Protein AF-A0A7C9DTS4-F1 (afdb_monomer)

Mean predicted aligned error: 14.78 Å

Radius of gyration: 33.2 Å; Cα contacts (8 Å, |Δi|>4): 40; chains: 1; bounding box: 73×35×97 Å

Nearest PDB structures (foldseek):
  6nr8-assembly1_6  TM=5.614E-01  e=6.380E+00  Homo sapiens

Secondary structure (DSSP, 8-state):
-HHHHHHHHHHHHHHHHHHHHHHHHHHHHHHHHHHHHHHTT----------------HHHHHHHHHHHHHHHHHHHHHHHHHHHHHHHHHHHHHHHHHHHHHHHHHHHHHHHHHHT--SS-HHHHHHHHHHHHSPP---S-----------------TTTT-----

Foldseek 3Di:
DVPVLVVLVVVLVVLVVVLVVLVVVLVVLVVVLVVVVVVVPDDDDDDDDDDDPPCPDPVVSVVSSVVSVVVSVVSVVVSVVSVVVSVVVVVVVVVVVVVVVVLVVVLVVQLVVLVVDDDDPVVVSVVSNVVSPDDDPPDVPPVPDPDPPPPPPPPPPPPPPDPDDD

InterPro domains:
  IPR038939 Plastid division protein PDV1/PDV2 [PTHR33600] (3-152)
  IPR060593 Plastid division protein, N-terminal domain [PF28116] (4-106)

pLDDT: mean 76.85, std 20.75, range [38.5, 97.75]

Structure (mmCIF, N/CA/C/O backbone):
data_AF-A0A7C9DTS4-F1
#
_entry.id   AF-A0A7C9DTS4-F1
#
loop_
_atom_site.group_PDB
_atom_site.id
_atom_site.type_symbol
_atom_site.label_atom_id
_atom_site.label_alt_id
_atom_site.label_comp_id
_atom_site.label_asym_id
_atom_site.label_entity_id
_atom_site.label_seq_id
_atom_site.pdbx_PDB_ins_code
_atom_site.Cartn_x
_atom_site.Cartn_y
_atom_site.Cartn_z
_atom_site.occupancy
_atom_site.B_iso_or_equiv
_atom_site.auth_seq_id
_atom_site.auth_comp_id
_atom_site.auth_asym_id
_atom_site.auth_atom_id
_atom_site.pdbx_PDB_model_num
ATOM 1 N N . MET A 1 1 ? 4.353 -6.258 9.197 1.00 46.84 1 MET A N 1
ATOM 2 C CA . MET A 1 1 ? 3.918 -6.326 7.784 1.00 46.84 1 MET A CA 1
ATOM 3 C C . MET A 1 1 ? 4.780 -5.421 6.882 1.00 46.84 1 MET A C 1
ATOM 5 O O . MET A 1 1 ? 4.397 -5.179 5.755 1.00 46.84 1 MET A O 1
ATOM 9 N N . GLU A 1 2 ? 5.966 -4.969 7.321 1.00 51.84 2 GLU A N 1
ATOM 10 C CA . GLU A 1 2 ? 6.879 -4.114 6.521 1.00 51.84 2 GLU A CA 1
ATOM 11 C C . GLU A 1 2 ? 7.532 -4.827 5.331 1.00 51.84 2 GLU A C 1
ATOM 13 O O . GLU A 1 2 ? 7.912 -4.194 4.352 1.00 51.84 2 GLU A O 1
ATOM 18 N N . MET A 1 3 ? 7.625 -6.157 5.389 1.00 54.72 3 MET A N 1
ATOM 19 C CA . MET A 1 3 ? 8.432 -6.926 4.444 1.00 54.72 3 MET A CA 1
ATOM 20 C C . MET A 1 3 ? 7.953 -6.803 2.990 1.00 54.72 3 MET A C 1
ATOM 22 O O . MET A 1 3 ? 8.767 -6.917 2.082 1.00 54.72 3 MET A O 1
ATOM 26 N N . ASP A 1 4 ? 6.658 -6.580 2.750 1.00 57.38 4 ASP A N 1
ATOM 27 C CA . ASP A 1 4 ? 6.111 -6.516 1.390 1.00 57.38 4 ASP A CA 1
ATOM 28 C C . ASP A 1 4 ? 6.223 -5.116 0.764 1.00 57.38 4 ASP A C 1
ATOM 30 O O . ASP A 1 4 ? 6.479 -5.014 -0.436 1.00 57.38 4 ASP A O 1
ATOM 34 N N . GLU A 1 5 ? 6.149 -4.044 1.560 1.00 59.41 5 GLU A N 1
ATOM 35 C CA . GLU A 1 5 ? 6.401 -2.676 1.075 1.00 59.41 5 GLU A CA 1
ATOM 36 C C . GLU A 1 5 ? 7.888 -2.466 0.750 1.00 59.41 5 GLU A C 1
ATOM 38 O O . GLU A 1 5 ? 8.228 -1.918 -0.302 1.00 59.41 5 GLU A O 1
ATOM 43 N N . GLU A 1 6 ? 8.786 -2.986 1.596 1.00 65.44 6 GLU A N 1
ATOM 44 C CA . GLU A 1 6 ? 10.232 -2.976 1.338 1.00 65.44 6 GLU A CA 1
ATOM 45 C C . GLU A 1 6 ? 10.587 -3.765 0.070 1.00 65.44 6 GLU A C 1
ATOM 47 O O . GLU A 1 6 ? 11.442 -3.345 -0.713 1.00 65.44 6 GLU A O 1
ATOM 52 N N . ARG A 1 7 ? 9.890 -4.879 -0.192 1.00 79.25 7 ARG A N 1
ATOM 53 C CA . ARG A 1 7 ? 10.068 -5.663 -1.423 1.00 79.25 7 ARG A CA 1
ATOM 54 C C . ARG A 1 7 ? 9.676 -4.874 -2.668 1.00 79.25 7 ARG A C 1
ATOM 56 O O . ARG A 1 7 ? 10.420 -4.918 -3.646 1.00 79.25 7 ARG A O 1
ATOM 63 N N . ILE A 1 8 ? 8.558 -4.146 -2.653 1.00 87.00 8 ILE A N 1
ATOM 64 C CA . ILE A 1 8 ? 8.130 -3.340 -3.810 1.00 87.00 8 ILE A CA 1
ATOM 65 C C . ILE A 1 8 ? 9.112 -2.194 -4.057 1.00 87.00 8 ILE A C 1
ATOM 67 O O . ILE A 1 8 ? 9.513 -1.982 -5.201 1.00 87.00 8 ILE A O 1
ATOM 71 N N . GLY A 1 9 ? 9.573 -1.520 -2.999 1.00 87.19 9 GLY A N 1
ATOM 72 C CA . GLY A 1 9 ? 10.593 -0.473 -3.104 1.00 87.19 9 GLY A CA 1
ATOM 73 C C . GLY A 1 9 ? 11.904 -0.977 -3.720 1.00 87.19 9 GLY A C 1
ATOM 74 O O . GLY A 1 9 ? 12.467 -0.329 -4.603 1.00 87.19 9 GLY A O 1
ATOM 75 N N . LEU A 1 10 ? 12.361 -2.171 -3.326 1.00 91.12 10 LEU A N 1
ATOM 76 C CA . LEU A 1 10 ? 13.544 -2.811 -3.915 1.00 91.12 10 LEU A CA 1
ATOM 77 C C . LEU A 1 10 ? 13.345 -3.163 -5.397 1.00 91.12 10 LEU A C 1
ATOM 79 O O . LEU A 1 10 ? 14.258 -2.974 -6.203 1.00 91.12 10 LEU A O 1
ATOM 83 N N . VAL A 1 11 ? 12.161 -3.656 -5.768 1.00 92.62 11 VAL A N 1
ATOM 84 C CA . VAL A 1 11 ? 11.830 -3.970 -7.167 1.00 92.62 11 VAL A CA 1
ATOM 85 C C . VAL A 1 11 ? 11.762 -2.697 -8.012 1.00 92.62 11 VAL A C 1
ATOM 87 O O . VAL A 1 11 ? 12.328 -2.681 -9.103 1.00 92.62 11 VAL A O 1
ATOM 90 N N . LEU A 1 12 ? 11.147 -1.623 -7.506 1.00 93.69 12 LEU A N 1
ATOM 91 C CA . LEU A 1 12 ? 11.122 -0.306 -8.151 1.00 93.69 12 LEU A CA 1
ATOM 92 C C . LEU A 1 12 ? 12.536 0.230 -8.385 1.00 93.69 12 LEU A C 1
ATOM 94 O O . LEU A 1 12 ? 12.875 0.595 -9.507 1.00 93.69 12 LEU A O 1
ATOM 98 N N . LEU A 1 13 ? 13.389 0.198 -7.356 1.00 94.56 13 LEU A N 1
ATOM 99 C CA . LEU A 1 13 ? 14.782 0.632 -7.470 1.00 94.56 13 LEU A CA 1
ATOM 100 C C . LEU A 1 13 ? 15.520 -0.155 -8.559 1.00 94.56 13 LEU A C 1
ATOM 102 O O . LEU A 1 13 ? 16.222 0.424 -9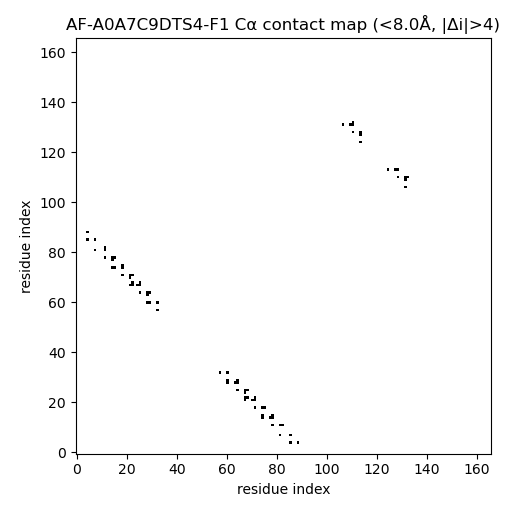.389 1.00 94.56 13 LEU A O 1
ATOM 106 N N . ARG A 1 14 ? 15.336 -1.480 -8.578 1.00 95.69 14 ARG A N 1
ATOM 107 C CA . ARG A 1 14 ? 15.954 -2.343 -9.585 1.00 95.69 14 ARG A CA 1
ATOM 108 C C . ARG A 1 14 ? 15.409 -2.080 -10.990 1.00 95.69 14 ARG A C 1
ATOM 110 O O . ARG A 1 14 ? 16.190 -2.125 -11.940 1.00 95.69 14 ARG A O 1
ATOM 117 N N . ALA A 1 15 ? 14.113 -1.808 -11.134 1.00 95.62 15 ALA A N 1
ATOM 118 C CA . ALA A 1 15 ? 13.495 -1.460 -12.411 1.00 95.62 15 ALA A CA 1
ATOM 119 C C . ALA A 1 15 ? 14.102 -0.165 -12.972 1.00 95.62 15 ALA A C 1
ATOM 121 O O . ALA A 1 15 ? 14.604 -0.174 -14.096 1.00 95.62 15 ALA A O 1
ATOM 122 N N . SER A 1 16 ? 14.200 0.883 -12.148 1.00 95.69 16 SER A N 1
ATOM 123 C CA . SER A 1 16 ? 14.809 2.161 -12.536 1.00 95.69 16 SER A CA 1
ATOM 124 C C . SER A 1 16 ? 16.300 2.036 -12.862 1.00 95.69 16 SER A C 1
ATOM 126 O O . SER A 1 16 ? 16.785 2.646 -13.818 1.00 95.69 16 SER A O 1
ATOM 128 N N . GLU A 1 17 ? 17.041 1.206 -12.120 1.00 97.31 17 GLU A N 1
ATOM 129 C CA . GLU A 1 17 ? 18.443 0.897 -12.423 1.00 97.31 17 GLU A CA 1
ATOM 130 C C . GLU A 1 17 ? 18.587 0.227 -13.802 1.00 97.31 17 GLU A C 1
ATOM 132 O O . GLU A 1 17 ? 19.449 0.610 -14.598 1.00 97.31 17 GLU A O 1
ATOM 137 N N . LEU A 1 18 ? 17.751 -0.772 -14.104 1.00 97.38 18 LEU A N 1
ATOM 138 C CA . LEU A 1 18 ? 17.777 -1.472 -15.390 1.00 97.38 18 LEU A CA 1
ATOM 139 C C . LEU A 1 18 ? 17.350 -0.560 -16.541 1.00 97.38 18 LEU A C 1
ATOM 141 O O . LEU A 1 18 ? 18.040 -0.525 -17.559 1.00 97.38 18 LEU A O 1
ATOM 145 N N . ARG A 1 19 ? 16.294 0.239 -16.361 1.00 96.81 19 ARG A N 1
ATOM 146 C CA . ARG A 1 19 ? 15.857 1.229 -17.349 1.00 96.81 19 ARG A CA 1
ATOM 147 C C . ARG A 1 19 ? 16.973 2.212 -17.692 1.00 96.81 19 ARG A C 1
ATOM 149 O O . ARG A 1 19 ? 17.234 2.453 -18.867 1.00 96.81 19 ARG A O 1
ATOM 156 N N . SER A 1 20 ? 17.685 2.720 -16.685 1.00 96.50 20 SER A N 1
ATOM 157 C CA . SER A 1 20 ? 18.833 3.613 -16.886 1.00 96.50 20 SER A CA 1
ATOM 158 C C . SER A 1 20 ? 19.969 2.937 -17.665 1.00 96.50 20 SER A C 1
ATOM 160 O O . SER A 1 20 ? 20.559 3.536 -18.566 1.00 96.50 20 SER A O 1
ATOM 162 N N . LYS A 1 21 ? 20.271 1.664 -17.374 1.00 97.25 21 LYS A N 1
ATOM 163 C CA . LYS A 1 21 ? 21.278 0.897 -18.129 1.00 97.25 21 LYS A CA 1
ATOM 164 C C . LYS A 1 21 ? 20.891 0.726 -19.596 1.00 97.25 21 LYS A C 1
ATOM 166 O O . LYS A 1 21 ? 21.753 0.880 -20.455 1.00 97.25 21 LYS A O 1
ATOM 171 N N . ILE A 1 22 ? 19.619 0.458 -19.876 1.00 94.94 22 ILE A N 1
ATOM 172 C CA . ILE A 1 22 ? 19.110 0.279 -21.242 1.00 94.94 22 ILE A CA 1
ATOM 173 C C . ILE A 1 22 ? 19.113 1.610 -21.997 1.00 94.94 22 ILE A C 1
ATOM 175 O O . ILE A 1 22 ? 19.613 1.660 -23.117 1.00 94.94 22 ILE A O 1
ATOM 179 N N . ALA A 1 23 ? 18.700 2.708 -21.357 1.00 93.62 23 ALA A N 1
ATOM 180 C CA . ALA A 1 23 ? 18.801 4.049 -21.935 1.00 93.62 23 ALA A CA 1
ATOM 181 C C . ALA A 1 23 ? 20.251 4.395 -22.332 1.00 93.62 23 ALA A C 1
ATOM 183 O O . ALA A 1 23 ? 20.508 4.916 -23.417 1.00 93.62 23 ALA A O 1
ATOM 184 N N . ASN A 1 24 ? 21.228 4.018 -21.502 1.00 94.69 24 ASN A N 1
ATOM 185 C CA . ASN A 1 24 ? 22.644 4.165 -21.842 1.00 94.69 24 ASN A CA 1
ATOM 186 C C . ASN A 1 24 ? 23.078 3.288 -23.031 1.00 94.69 24 ASN A C 1
ATOM 188 O O . ASN A 1 24 ? 23.954 3.700 -23.792 1.00 94.69 24 ASN A O 1
ATOM 192 N N . CYS A 1 25 ? 22.501 2.097 -23.212 1.00 93.38 25 CYS A N 1
ATOM 193 C CA . CYS A 1 25 ? 22.750 1.275 -24.399 1.00 93.38 25 CYS A CA 1
ATOM 194 C C . CYS A 1 25 ? 22.198 1.928 -25.673 1.00 93.38 25 CYS A C 1
ATOM 196 O O . CYS A 1 25 ? 22.896 1.930 -26.683 1.00 93.38 25 CYS A O 1
ATOM 198 N N . ILE A 1 26 ? 21.025 2.570 -25.623 1.00 90.44 26 ILE A N 1
ATOM 199 C CA . ILE A 1 26 ? 20.467 3.328 -26.763 1.00 90.44 26 ILE A CA 1
ATOM 200 C C . ILE A 1 26 ? 21.440 4.435 -27.197 1.00 90.44 26 ILE A C 1
ATOM 202 O O . ILE A 1 26 ? 21.763 4.567 -28.379 1.00 90.44 26 ILE A O 1
ATOM 206 N N . HIS A 1 27 ? 21.985 5.194 -26.240 1.00 88.25 27 HIS A N 1
ATOM 207 C CA . HIS A 1 27 ? 22.975 6.240 -26.530 1.00 88.25 27 HIS A CA 1
ATOM 208 C C . HIS A 1 27 ? 24.264 5.699 -27.163 1.00 88.25 27 HIS A C 1
ATOM 210 O O . HIS A 1 27 ? 24.865 6.363 -28.004 1.00 88.25 27 HIS A O 1
ATOM 216 N N . LYS A 1 28 ? 24.705 4.497 -26.776 1.00 88.81 28 LYS A N 1
ATOM 217 C CA . LYS A 1 28 ? 25.884 3.856 -27.374 1.00 88.81 28 LYS A CA 1
ATOM 218 C C . LYS A 1 28 ? 25.606 3.406 -28.805 1.00 88.81 28 LYS A C 1
ATOM 220 O O . LYS A 1 28 ? 26.388 3.739 -29.685 1.00 88.81 28 LYS A O 1
ATOM 225 N N . THR A 1 29 ? 24.478 2.737 -29.029 1.00 84.25 29 THR A N 1
ATOM 226 C CA . THR A 1 29 ? 24.051 2.228 -30.343 1.00 84.25 29 THR A CA 1
ATOM 227 C C . THR A 1 29 ? 23.927 3.368 -31.359 1.00 84.25 29 THR A C 1
ATOM 229 O O . THR A 1 29 ? 24.567 3.348 -32.408 1.00 84.25 29 THR A O 1
ATOM 232 N N . THR A 1 30 ? 23.240 4.450 -30.978 1.00 80.50 30 THR A N 1
ATOM 233 C CA . THR A 1 30 ? 23.091 5.661 -31.810 1.00 80.50 30 THR A CA 1
ATOM 234 C C . THR A 1 30 ? 24.410 6.420 -32.030 1.00 80.50 30 THR A C 1
ATOM 236 O O . THR A 1 30 ? 24.643 6.982 -33.099 1.00 80.50 30 THR A O 1
ATOM 239 N N . SER A 1 31 ? 25.321 6.449 -31.050 1.00 79.75 31 SER A N 1
ATOM 240 C CA . SER A 1 31 ? 26.638 7.095 -31.196 1.00 79.75 31 SER A CA 1
ATOM 241 C C . SER A 1 31 ? 27.574 6.318 -32.132 1.00 79.75 31 SER A C 1
ATOM 243 O O . SER A 1 31 ? 28.257 6.919 -32.963 1.00 79.75 31 SER A O 1
ATOM 245 N N . THR A 1 32 ? 27.574 4.984 -32.052 1.00 75.56 32 THR A N 1
ATOM 246 C CA . THR A 1 32 ? 28.345 4.112 -32.950 1.00 75.56 32 THR A CA 1
ATOM 247 C C . THR A 1 32 ? 27.893 4.262 -34.405 1.00 75.56 32 THR A C 1
ATOM 249 O O . THR A 1 32 ? 28.735 4.360 -35.295 1.00 75.56 32 THR A O 1
ATOM 252 N N . GLN A 1 33 ? 26.587 4.389 -34.647 1.00 67.25 33 GLN A N 1
ATOM 253 C CA . GLN A 1 33 ? 26.027 4.628 -35.980 1.00 67.25 33 GLN A CA 1
ATOM 254 C C . GLN A 1 33 ? 26.506 5.960 -36.592 1.00 67.25 33 GLN A C 1
ATOM 256 O O . GLN A 1 33 ? 26.900 6.011 -37.758 1.00 67.25 33 GLN A O 1
ATOM 261 N N . ASN A 1 34 ? 26.560 7.030 -35.791 1.00 64.50 34 ASN A N 1
ATOM 262 C CA . ASN A 1 34 ? 27.036 8.343 -36.243 1.00 64.50 34 ASN A CA 1
ATOM 263 C C . ASN A 1 34 ? 28.538 8.356 -36.593 1.00 64.50 34 ASN A C 1
ATOM 265 O O . ASN A 1 34 ? 28.940 9.055 -37.522 1.00 64.50 34 ASN A O 1
ATOM 269 N N . GLN A 1 35 ? 29.370 7.574 -35.891 1.00 62.66 35 GLN A N 1
ATOM 270 C CA . GLN A 1 35 ? 30.812 7.476 -36.176 1.00 62.66 35 GLN A CA 1
ATOM 271 C C . GLN A 1 35 ? 31.105 6.719 -37.482 1.00 62.66 35 GLN A C 1
ATOM 273 O O . GLN A 1 35 ? 31.960 7.142 -38.263 1.00 62.66 35 GLN A O 1
ATOM 278 N N . ILE A 1 36 ? 30.354 5.650 -37.768 1.00 57.62 36 ILE A N 1
ATOM 279 C CA . ILE A 1 36 ? 30.496 4.865 -39.008 1.00 57.62 36 ILE A CA 1
ATOM 280 C C . ILE A 1 36 ? 30.137 5.713 -40.243 1.00 57.62 36 ILE A C 1
ATOM 282 O O . ILE A 1 36 ? 30.772 5.587 -41.291 1.00 57.62 36 ILE A O 1
ATOM 286 N N . GLN A 1 37 ? 29.175 6.635 -40.122 1.00 54.84 37 GLN A N 1
ATOM 287 C CA . GLN A 1 37 ? 28.802 7.549 -41.208 1.00 54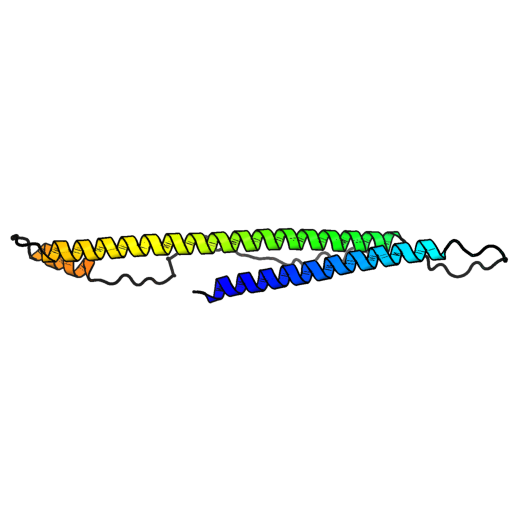.84 37 GLN A CA 1
ATOM 288 C C . GLN A 1 37 ? 29.842 8.659 -41.462 1.00 54.84 37 GLN A C 1
ATOM 290 O O . GLN A 1 37 ? 29.971 9.115 -42.600 1.00 54.84 37 GLN A O 1
ATOM 295 N N . SER A 1 38 ? 30.616 9.083 -40.453 1.00 52.06 38 SER A N 1
ATOM 296 C CA . SER A 1 38 ? 31.643 10.128 -40.617 1.00 52.06 38 SER A CA 1
ATOM 297 C C . SER A 1 38 ? 32.962 9.639 -41.229 1.00 52.06 38 SER A C 1
ATOM 299 O O . SER A 1 38 ? 33.596 10.399 -41.964 1.00 52.06 38 SER A O 1
ATOM 301 N N . ASP A 1 39 ? 33.355 8.382 -41.000 1.00 50.66 39 ASP A N 1
ATOM 302 C CA . ASP A 1 39 ? 34.608 7.822 -41.543 1.00 50.66 39 ASP A CA 1
ATOM 303 C C . ASP A 1 39 ? 34.477 7.333 -43.001 1.00 50.66 39 ASP A C 1
ATOM 305 O O . ASP A 1 39 ? 35.475 7.167 -43.704 1.00 50.66 39 ASP A O 1
ATOM 309 N N . GLY A 1 40 ? 33.249 7.173 -43.508 1.00 49.88 40 GLY A N 1
ATOM 310 C CA . GLY A 1 40 ? 32.977 6.757 -44.889 1.00 49.88 40 GLY A CA 1
ATOM 311 C C . GLY A 1 40 ? 33.207 7.831 -45.962 1.00 49.88 40 GLY A C 1
ATOM 312 O O . GLY A 1 40 ? 33.144 7.522 -47.150 1.00 49.88 40 GLY A O 1
ATOM 313 N N . ASN A 1 41 ? 33.485 9.085 -45.586 1.00 50.25 41 ASN A N 1
ATOM 314 C CA . ASN A 1 41 ? 33.508 10.209 -46.532 1.00 50.25 41 ASN A CA 1
ATOM 315 C C . ASN A 1 41 ? 34.914 10.676 -46.954 1.00 50.25 41 ASN A C 1
ATOM 317 O O . ASN A 1 41 ? 35.051 11.751 -47.541 1.00 50.25 41 ASN A O 1
ATOM 321 N N . ASN A 1 42 ? 35.970 9.898 -46.675 1.00 50.06 42 ASN A N 1
ATOM 322 C CA . ASN A 1 42 ? 37.347 10.307 -46.971 1.00 50.06 42 ASN A CA 1
ATOM 323 C C . ASN A 1 42 ? 38.211 9.215 -47.623 1.00 50.06 42 ASN A C 1
ATOM 325 O O . ASN A 1 42 ? 39.317 8.945 -47.170 1.00 50.06 42 ASN A O 1
ATOM 329 N N . LEU A 1 43 ? 37.744 8.609 -48.719 1.00 43.25 43 LEU A N 1
ATOM 330 C CA . LEU A 1 43 ? 38.616 7.877 -49.647 1.00 43.25 43 LEU A CA 1
ATOM 331 C C . LEU A 1 43 ? 38.192 8.136 -51.092 1.00 43.25 43 LEU A C 1
ATOM 333 O O . LEU A 1 43 ? 37.340 7.456 -51.657 1.00 43.25 43 LEU A O 1
ATOM 337 N N . ASN A 1 44 ? 38.839 9.118 -51.716 1.00 47.66 44 ASN A N 1
ATOM 338 C CA . ASN A 1 44 ? 38.895 9.189 -53.164 1.00 47.66 44 ASN A CA 1
ATOM 339 C C . ASN A 1 44 ? 40.190 8.507 -53.632 1.00 47.66 44 ASN A C 1
ATOM 341 O O . ASN A 1 44 ? 41.276 8.904 -53.206 1.00 47.66 44 ASN A O 1
ATOM 345 N N . ARG A 1 45 ? 40.035 7.577 -54.591 1.00 45.44 45 ARG A N 1
ATOM 346 C CA . ARG A 1 45 ? 41.005 7.149 -55.626 1.00 45.44 45 ARG A CA 1
ATOM 347 C C . ARG A 1 45 ? 41.725 5.800 -55.426 1.00 45.44 45 ARG A C 1
ATOM 349 O O . ARG A 1 45 ? 42.793 5.739 -54.832 1.00 45.44 45 ARG A O 1
ATOM 356 N N . GLY A 1 46 ? 41.232 4.766 -56.123 1.00 41.09 46 GLY A N 1
ATOM 357 C CA . GLY A 1 46 ? 42.068 3.639 -56.573 1.00 41.09 46 GLY A CA 1
ATOM 358 C C . GLY A 1 46 ? 41.368 2.291 -56.790 1.00 41.09 46 GLY A C 1
ATOM 359 O O . GLY A 1 46 ? 41.407 1.457 -55.906 1.00 41.09 46 GLY A O 1
ATOM 360 N N . ALA A 1 47 ? 40.783 2.101 -57.978 1.00 52.91 47 ALA A N 1
ATOM 361 C CA . ALA A 1 47 ? 40.586 0.852 -58.741 1.00 52.91 47 ALA A CA 1
ATOM 362 C C . ALA A 1 47 ? 40.404 -0.527 -58.036 1.00 52.91 47 ALA A C 1
ATOM 364 O O . ALA A 1 47 ? 41.345 -1.085 -57.489 1.00 52.91 47 ALA A O 1
ATOM 365 N N . ASN A 1 48 ? 39.238 -1.131 -58.320 1.00 51.19 48 ASN A N 1
ATOM 366 C CA . ASN A 1 48 ? 38.945 -2.561 -58.554 1.00 51.19 48 ASN A CA 1
ATOM 367 C C . ASN A 1 48 ? 39.244 -3.609 -57.458 1.00 51.19 48 ASN A C 1
ATOM 369 O O . ASN A 1 48 ? 40.321 -4.195 -57.460 1.00 51.19 48 ASN A O 1
ATOM 373 N N . ASP A 1 49 ? 38.212 -3.999 -56.694 1.00 46.94 49 ASP A N 1
ATOM 374 C CA . ASP A 1 49 ? 38.045 -5.373 -56.175 1.00 46.94 49 ASP A CA 1
ATOM 375 C C . ASP A 1 49 ? 36.563 -5.660 -55.811 1.00 46.94 49 ASP A C 1
ATOM 377 O O . ASP A 1 49 ? 35.992 -4.908 -55.017 1.00 46.94 49 ASP A O 1
ATOM 381 N N . PRO A 1 50 ? 35.884 -6.686 -56.371 1.00 53.28 50 PRO A N 1
ATOM 382 C CA . PRO A 1 50 ? 34.525 -7.055 -55.998 1.00 53.28 50 PRO A CA 1
ATOM 383 C C . PRO A 1 50 ? 34.545 -8.286 -55.080 1.00 53.28 50 PRO A C 1
ATOM 385 O O . PRO A 1 50 ? 34.173 -9.378 -55.504 1.00 53.28 50 PRO A O 1
ATOM 388 N N . SER A 1 51 ? 35.006 -8.157 -53.835 1.00 52.41 51 SER A N 1
ATOM 389 C CA . SER A 1 51 ? 34.928 -9.243 -52.841 1.00 52.41 51 SER A CA 1
ATOM 390 C C . SER A 1 51 ? 35.085 -8.737 -51.405 1.00 52.41 51 SER A C 1
ATOM 392 O O . SER A 1 51 ? 36.161 -8.773 -50.824 1.00 52.41 51 SER A O 1
ATOM 394 N N . SER A 1 52 ? 33.986 -8.273 -50.813 1.00 45.47 52 SER A N 1
ATOM 395 C CA . SER A 1 52 ? 33.619 -8.530 -49.407 1.00 45.47 52 SER A CA 1
ATOM 396 C C . SER A 1 52 ? 32.374 -7.716 -49.070 1.00 45.47 52 SER A C 1
ATOM 398 O O . SER A 1 52 ? 32.409 -6.614 -48.532 1.00 45.47 52 SER A O 1
ATOM 400 N N . SER A 1 53 ? 31.226 -8.286 -49.419 1.00 50.81 53 SER A N 1
ATOM 401 C CA . SER A 1 53 ? 29.944 -7.931 -48.829 1.00 50.81 53 SER A CA 1
ATOM 402 C C . SER A 1 53 ? 30.003 -8.182 -47.320 1.00 50.81 53 SER A C 1
ATOM 404 O O . SER A 1 53 ? 29.793 -9.300 -46.857 1.00 50.81 53 SER A O 1
ATOM 406 N N . SER A 1 54 ? 30.299 -7.138 -46.560 1.00 49.75 54 SER A N 1
ATOM 407 C CA . SER A 1 54 ? 29.917 -7.046 -45.154 1.00 49.75 54 SER A CA 1
ATOM 408 C C . SER A 1 54 ? 29.334 -5.659 -44.906 1.00 49.75 54 SER A C 1
ATOM 410 O O . SER A 1 54 ? 29.811 -4.896 -44.072 1.00 49.75 54 SER A O 1
ATOM 412 N N . MET A 1 55 ? 28.297 -5.329 -45.680 1.00 48.47 55 MET A N 1
ATOM 413 C CA . MET A 1 55 ? 27.288 -4.357 -45.274 1.00 48.47 55 MET A CA 1
ATOM 414 C C . MET A 1 55 ? 26.546 -4.971 -44.084 1.00 48.47 55 MET A C 1
ATOM 416 O O . MET A 1 55 ? 25.543 -5.651 -44.267 1.00 48.47 55 MET A O 1
ATOM 420 N N . GLY A 1 56 ? 27.083 -4.787 -42.875 1.00 49.72 56 GLY A N 1
ATOM 421 C CA . GLY A 1 56 ? 26.235 -4.778 -41.686 1.00 49.72 56 GLY A CA 1
ATOM 422 C C . GLY A 1 56 ? 25.242 -3.645 -41.904 1.00 49.72 56 GLY A C 1
ATOM 423 O O . GLY A 1 56 ? 25.660 -2.511 -42.156 1.00 49.72 56 GLY A O 1
ATOM 424 N N . SER A 1 57 ? 23.964 -3.986 -42.011 1.00 55.19 57 SER A N 1
ATOM 425 C CA . SER A 1 57 ? 22.961 -3.050 -42.489 1.00 55.19 57 SER A CA 1
ATOM 426 C C . SER A 1 57 ? 22.719 -1.982 -41.421 1.00 55.19 57 SER A C 1
ATOM 428 O O . SER A 1 57 ? 22.714 -2.273 -40.229 1.00 55.19 57 SER A O 1
ATOM 430 N N . ASN A 1 58 ? 22.545 -0.724 -41.834 1.00 60.06 58 ASN A N 1
ATOM 431 C CA . ASN A 1 58 ? 22.078 0.314 -40.910 1.00 60.06 58 ASN A CA 1
ATOM 432 C C . ASN A 1 58 ? 20.691 -0.041 -40.327 1.00 60.06 58 ASN A C 1
ATOM 434 O O . ASN A 1 58 ? 20.389 0.418 -39.232 1.00 60.06 58 ASN A O 1
ATOM 438 N N . ASP A 1 59 ? 19.915 -0.890 -41.018 1.00 66.25 59 ASP A N 1
ATOM 439 C CA . ASP A 1 59 ? 18.632 -1.437 -40.551 1.00 66.25 59 ASP A CA 1
ATOM 440 C C . ASP A 1 59 ? 18.795 -2.241 -39.253 1.00 66.25 59 ASP A C 1
ATOM 442 O O . ASP A 1 59 ? 18.045 -2.011 -38.314 1.00 66.25 59 ASP A O 1
ATOM 446 N N . ASP A 1 60 ? 19.807 -3.111 -39.138 1.00 73.19 60 ASP A N 1
ATOM 447 C CA . ASP A 1 60 ? 19.996 -3.943 -37.934 1.00 73.19 60 ASP A CA 1
ATOM 448 C C . ASP A 1 60 ? 20.257 -3.092 -36.670 1.00 73.19 60 ASP A C 1
ATOM 450 O O . ASP A 1 60 ? 19.811 -3.424 -35.571 1.00 73.19 60 ASP A O 1
ATOM 454 N N . ALA A 1 61 ? 20.985 -1.978 -36.817 1.00 74.00 61 ALA A N 1
ATOM 455 C CA . ALA A 1 61 ? 21.299 -1.066 -35.715 1.00 74.00 61 ALA A CA 1
ATOM 456 C C . ALA A 1 61 ? 20.107 -0.170 -35.329 1.00 74.00 61 ALA A C 1
ATOM 458 O O . ALA A 1 61 ? 19.927 0.135 -34.146 1.00 74.00 61 ALA A O 1
ATOM 459 N N . ASP A 1 62 ? 19.294 0.233 -36.310 1.00 81.75 62 ASP A N 1
ATOM 460 C CA . ASP A 1 62 ? 18.054 0.979 -36.079 1.00 81.75 62 ASP A CA 1
ATOM 461 C C . ASP A 1 62 ? 16.991 0.079 -35.423 1.00 81.75 62 ASP A C 1
ATOM 463 O O . ASP A 1 62 ? 16.382 0.478 -34.428 1.00 81.75 62 ASP A O 1
ATOM 467 N N . GLU A 1 63 ? 16.845 -1.170 -35.880 1.00 88.69 63 GLU A N 1
ATOM 468 C CA . GLU A 1 63 ? 15.975 -2.177 -35.260 1.00 88.69 63 GLU A CA 1
ATOM 469 C C . GLU A 1 63 ? 16.370 -2.459 -33.799 1.00 88.69 63 GLU A C 1
ATOM 471 O O . GLU A 1 63 ? 15.506 -2.530 -32.917 1.00 88.69 63 GLU A O 1
ATOM 476 N N . GLU A 1 64 ? 17.672 -2.567 -33.500 1.00 88.81 64 GLU A N 1
ATOM 477 C CA . GLU A 1 64 ? 18.161 -2.730 -32.125 1.00 88.81 64 GLU A CA 1
ATOM 478 C C . GLU A 1 64 ? 17.835 -1.503 -31.255 1.00 88.81 64 GLU A C 1
ATOM 480 O O . GLU A 1 64 ? 17.372 -1.648 -30.116 1.00 88.81 64 GLU A O 1
ATOM 485 N N . ALA A 1 65 ? 18.033 -0.287 -31.773 1.00 89.50 65 ALA A N 1
ATOM 486 C CA . ALA A 1 65 ? 17.720 0.942 -31.048 1.00 89.50 65 ALA A CA 1
ATOM 487 C C . ALA A 1 65 ? 16.213 1.075 -30.755 1.00 89.50 65 ALA A C 1
ATOM 489 O O . ALA A 1 65 ? 15.835 1.439 -29.634 1.00 89.50 65 ALA A O 1
ATOM 490 N N . GLU A 1 66 ? 15.353 0.729 -31.717 1.00 91.31 66 GLU A N 1
ATOM 491 C CA . GLU A 1 66 ? 13.899 0.688 -31.540 1.00 91.31 66 GLU A CA 1
ATOM 492 C C . GLU A 1 66 ? 13.472 -0.377 -30.521 1.00 91.31 66 GLU A C 1
ATOM 494 O O . GLU A 1 66 ? 12.638 -0.111 -29.647 1.00 91.31 66 GLU A O 1
ATOM 499 N N . ALA A 1 67 ? 14.073 -1.570 -30.565 1.00 94.12 67 ALA A N 1
ATOM 500 C CA . ALA A 1 67 ? 13.812 -2.626 -29.591 1.00 94.12 67 ALA A CA 1
ATOM 501 C C . ALA A 1 67 ? 14.179 -2.184 -28.164 1.00 94.12 67 ALA A C 1
ATOM 503 O O . ALA A 1 67 ? 13.386 -2.359 -27.233 1.00 94.12 67 ALA A O 1
ATOM 504 N N . LEU A 1 68 ? 15.342 -1.553 -27.979 1.00 95.38 68 LEU A N 1
ATOM 505 C CA . LEU A 1 68 ? 15.768 -1.017 -26.683 1.00 95.38 68 LEU A CA 1
ATOM 506 C C . LEU A 1 68 ? 14.839 0.100 -26.186 1.00 95.38 68 LEU A C 1
ATOM 508 O O . LEU A 1 68 ? 14.527 0.147 -24.993 1.00 95.38 68 LEU A O 1
ATOM 512 N N . LEU A 1 69 ? 14.353 0.965 -27.082 1.00 94.44 69 LEU A N 1
ATOM 513 C CA . LEU A 1 69 ? 13.390 2.013 -26.743 1.00 94.44 69 LEU A CA 1
ATOM 514 C C . LEU A 1 69 ? 12.051 1.420 -26.274 1.00 94.44 69 LEU A C 1
ATOM 516 O O . LEU A 1 69 ? 11.521 1.832 -25.240 1.00 94.44 69 LEU A O 1
ATOM 520 N N . ASN A 1 70 ? 11.545 0.403 -26.974 1.00 96.81 70 ASN A N 1
ATOM 521 C CA . ASN A 1 70 ? 10.341 -0.327 -26.573 1.00 96.81 70 ASN A CA 1
ATOM 522 C C . ASN A 1 70 ? 10.499 -0.980 -25.193 1.00 96.81 70 ASN A C 1
ATOM 524 O O . ASN A 1 70 ? 9.584 -0.930 -24.367 1.00 96.81 70 ASN A O 1
ATOM 528 N N . ILE A 1 71 ? 11.677 -1.543 -24.905 1.00 96.94 71 ILE A N 1
ATOM 529 C CA . ILE A 1 71 ? 11.982 -2.093 -23.581 1.00 96.94 71 ILE A CA 1
ATOM 530 C C . ILE A 1 71 ? 11.994 -0.982 -22.517 1.00 96.94 71 ILE A C 1
ATOM 532 O O . ILE A 1 71 ? 11.424 -1.174 -21.441 1.00 96.94 71 ILE A O 1
ATOM 536 N N . CYS A 1 72 ? 12.576 0.190 -22.796 1.00 96.00 72 CYS A N 1
ATOM 537 C CA . CYS A 1 72 ? 12.524 1.342 -21.886 1.00 96.00 72 CYS A CA 1
ATOM 538 C C . CYS A 1 72 ? 11.082 1.761 -21.564 1.00 96.00 72 CYS A C 1
ATOM 540 O O . CYS A 1 72 ? 10.759 1.928 -20.387 1.00 96.00 72 CYS A O 1
ATOM 542 N N . TYR A 1 73 ? 10.203 1.851 -22.568 1.00 96.25 73 TYR A N 1
ATOM 543 C CA . TYR A 1 73 ? 8.787 2.163 -22.345 1.00 96.25 73 TYR A CA 1
ATOM 544 C C . TYR A 1 73 ? 8.067 1.098 -21.512 1.00 96.25 73 TYR A C 1
ATOM 546 O O . TYR A 1 73 ? 7.238 1.429 -20.661 1.00 96.25 73 TYR A O 1
ATOM 554 N N . ALA A 1 74 ? 8.399 -0.182 -21.702 1.00 97.69 74 ALA A N 1
ATOM 555 C CA . ALA A 1 74 ? 7.862 -1.253 -20.869 1.00 97.69 74 ALA A CA 1
ATOM 556 C C . ALA A 1 74 ? 8.307 -1.114 -19.401 1.00 97.69 74 ALA A C 1
ATOM 558 O O . ALA A 1 74 ? 7.488 -1.299 -18.497 1.00 97.69 74 ALA A O 1
ATOM 559 N N . PHE A 1 75 ? 9.567 -0.735 -19.150 1.00 97.19 75 PHE A N 1
ATOM 560 C CA . PHE A 1 75 ? 10.049 -0.433 -17.798 1.00 97.19 75 PHE A CA 1
ATOM 561 C C . PHE A 1 75 ? 9.356 0.791 -17.189 1.00 97.19 75 PHE A C 1
ATOM 563 O O . PHE A 1 75 ? 8.926 0.707 -16.042 1.00 97.19 75 PHE A O 1
ATOM 570 N N . ASP A 1 76 ? 9.173 1.882 -17.940 1.00 96.12 76 ASP A N 1
ATOM 571 C CA . ASP A 1 76 ? 8.428 3.061 -17.467 1.00 96.12 76 ASP A CA 1
ATOM 572 C C . ASP A 1 76 ? 6.995 2.689 -17.053 1.00 96.12 76 ASP A C 1
ATOM 574 O O . ASP A 1 76 ? 6.520 3.071 -15.979 1.00 96.12 76 ASP A O 1
ATOM 578 N N . SER A 1 77 ? 6.310 1.885 -17.875 1.00 97.00 77 SER A N 1
ATOM 579 C CA . SER A 1 77 ? 4.969 1.391 -17.554 1.00 97.00 77 SER A CA 1
ATOM 580 C C . SER A 1 77 ? 4.963 0.509 -16.302 1.00 97.00 77 SER A C 1
ATOM 582 O O . SER A 1 77 ? 4.026 0.591 -15.505 1.00 97.00 77 SER A O 1
ATOM 584 N N . LEU A 1 78 ? 5.970 -0.349 -16.121 1.00 96.31 78 LEU A N 1
ATOM 585 C CA . LEU A 1 78 ? 6.087 -1.202 -14.939 1.00 96.31 78 LEU A CA 1
ATOM 586 C C . LEU A 1 78 ? 6.344 -0.374 -13.673 1.00 96.31 78 LEU A C 1
ATOM 588 O O . LEU A 1 78 ? 5.702 -0.612 -12.652 1.00 96.31 78 LEU A O 1
ATOM 592 N N . GLU A 1 79 ? 7.238 0.614 -13.740 1.00 96.00 79 GLU A N 1
ATOM 593 C CA . GLU A 1 79 ? 7.528 1.540 -12.639 1.00 96.00 79 GLU A CA 1
ATOM 594 C C . GLU A 1 79 ? 6.257 2.282 -12.198 1.00 96.00 79 GLU A C 1
ATOM 596 O O . GLU A 1 79 ? 5.939 2.313 -11.008 1.00 96.00 79 GLU A O 1
ATOM 601 N N . ALA A 1 80 ? 5.472 2.798 -13.150 1.00 95.88 80 ALA A N 1
ATOM 602 C CA . ALA A 1 80 ? 4.207 3.470 -12.855 1.00 95.88 80 ALA A CA 1
ATOM 603 C C . ALA A 1 80 ? 3.191 2.541 -12.163 1.00 95.88 80 ALA A C 1
ATOM 605 O O . ALA A 1 80 ? 2.541 2.937 -11.191 1.00 95.88 80 ALA A O 1
ATOM 606 N N . GLN A 1 81 ? 3.067 1.294 -12.628 1.00 96.19 81 GLN A N 1
ATOM 607 C CA . GLN A 1 81 ? 2.171 0.301 -12.025 1.00 96.19 81 GLN A CA 1
ATOM 608 C C . GLN A 1 81 ? 2.604 -0.083 -10.609 1.00 96.19 81 GLN A C 1
ATOM 610 O O . GLN A 1 81 ? 1.767 -0.149 -9.709 1.00 96.19 81 GLN A O 1
ATOM 615 N N . LEU A 1 82 ? 3.901 -0.313 -10.395 1.00 94.50 82 LEU A N 1
ATOM 616 C CA . LEU A 1 82 ? 4.449 -0.653 -9.083 1.00 94.50 82 LEU A CA 1
ATOM 617 C C . LEU A 1 82 ? 4.286 0.500 -8.086 1.00 94.50 82 LEU A C 1
ATOM 619 O O . LEU A 1 82 ? 3.876 0.265 -6.951 1.00 94.50 82 LEU A O 1
ATOM 623 N N . ALA A 1 83 ? 4.526 1.740 -8.516 1.00 93.31 83 ALA A N 1
ATOM 624 C CA . ALA A 1 83 ? 4.302 2.922 -7.688 1.00 93.31 83 ALA A CA 1
ATOM 625 C C . ALA A 1 83 ? 2.818 3.086 -7.319 1.00 93.31 83 ALA A C 1
ATOM 627 O O . ALA A 1 83 ? 2.485 3.337 -6.161 1.00 93.31 83 ALA A O 1
ATOM 628 N N . SER A 1 84 ? 1.911 2.883 -8.283 1.00 94.69 84 SER A N 1
ATOM 629 C CA . SER A 1 84 ? 0.467 2.908 -8.027 1.00 94.69 84 SER A CA 1
ATOM 630 C C . SER A 1 84 ? 0.035 1.808 -7.055 1.00 94.69 84 SER A C 1
ATOM 632 O O . SER A 1 84 ? -0.787 2.063 -6.175 1.00 94.69 84 SER A O 1
ATOM 634 N N . PHE A 1 85 ? 0.591 0.603 -7.188 1.00 91.31 85 PHE A N 1
ATOM 635 C CA . PHE A 1 85 ? 0.303 -0.507 -6.286 1.00 91.31 85 PHE A CA 1
ATOM 636 C C . PHE A 1 85 ? 0.784 -0.222 -4.859 1.00 91.31 85 PHE A C 1
ATOM 638 O O . PHE A 1 85 ? 0.029 -0.429 -3.910 1.00 91.31 85 PHE A O 1
ATOM 645 N N . GLN A 1 86 ? 1.993 0.323 -4.705 1.00 91.62 86 GLN A N 1
ATOM 646 C CA . GLN A 1 86 ? 2.524 0.726 -3.404 1.00 91.62 86 GLN A CA 1
ATOM 647 C C . GLN A 1 86 ? 1.646 1.794 -2.735 1.00 91.62 86 GLN A C 1
ATOM 649 O O . GLN A 1 86 ? 1.325 1.674 -1.554 1.00 91.62 86 GLN A O 1
ATOM 654 N N . ALA A 1 87 ? 1.207 2.805 -3.489 1.00 91.44 87 ALA A N 1
ATOM 655 C CA . ALA A 1 87 ? 0.310 3.837 -2.971 1.00 91.44 87 ALA A CA 1
ATOM 656 C C . ALA A 1 87 ? -1.024 3.248 -2.479 1.00 91.44 87 ALA A C 1
ATOM 658 O O . ALA A 1 87 ? -1.502 3.607 -1.403 1.00 91.44 87 ALA A O 1
ATOM 659 N N . LEU A 1 88 ? -1.600 2.302 -3.231 1.00 93.31 88 LEU A N 1
ATOM 660 C CA . LEU A 1 88 ? -2.831 1.616 -2.837 1.00 93.31 88 LEU A CA 1
ATOM 661 C C . LEU A 1 88 ? -2.645 0.799 -1.552 1.00 93.31 88 LEU A C 1
ATOM 663 O O . LEU A 1 88 ? -3.501 0.848 -0.671 1.00 93.31 88 LEU A O 1
ATOM 667 N N . GLN A 1 89 ? -1.538 0.066 -1.429 1.00 89.44 89 GLN A N 1
ATOM 668 C CA . GLN A 1 89 ? -1.244 -0.726 -0.234 1.00 89.44 89 GLN A CA 1
ATOM 669 C C . GLN A 1 89 ? -1.139 0.160 1.014 1.00 89.44 89 GLN A C 1
ATOM 671 O O . GLN A 1 89 ? -1.763 -0.136 2.035 1.00 89.44 89 GLN A O 1
ATOM 676 N N . GLN A 1 90 ? -0.422 1.281 0.907 1.00 89.38 90 GLN A N 1
ATOM 677 C CA . GLN A 1 90 ? -0.279 2.247 1.996 1.00 89.38 90 GLN A CA 1
ATOM 678 C C . GLN A 1 90 ? -1.623 2.869 2.385 1.00 89.38 90 GLN A C 1
ATOM 680 O O . GLN A 1 90 ? -1.938 2.973 3.572 1.00 89.38 90 GLN A O 1
ATOM 685 N N . GLN A 1 91 ? -2.447 3.232 1.397 1.00 92.38 91 GLN A N 1
ATOM 686 C CA . GLN A 1 91 ? -3.792 3.747 1.640 1.00 92.38 91 GLN A CA 1
ATOM 687 C C . GLN A 1 91 ? -4.651 2.725 2.394 1.00 92.38 91 GLN A C 1
ATOM 689 O O . GLN A 1 91 ? -5.233 3.052 3.425 1.00 92.38 91 GLN A O 1
ATOM 694 N N . GLN A 1 92 ? -4.696 1.478 1.923 1.00 90.56 92 GLN A N 1
ATOM 695 C CA . GLN A 1 92 ? -5.471 0.416 2.567 1.00 90.56 92 GLN A CA 1
ATOM 696 C C . GLN A 1 92 ? -4.988 0.136 3.989 1.00 90.56 92 GLN A C 1
ATOM 698 O O . GLN A 1 92 ? -5.795 -0.115 4.882 1.00 90.56 92 GLN A O 1
ATOM 703 N N . GLN A 1 93 ? -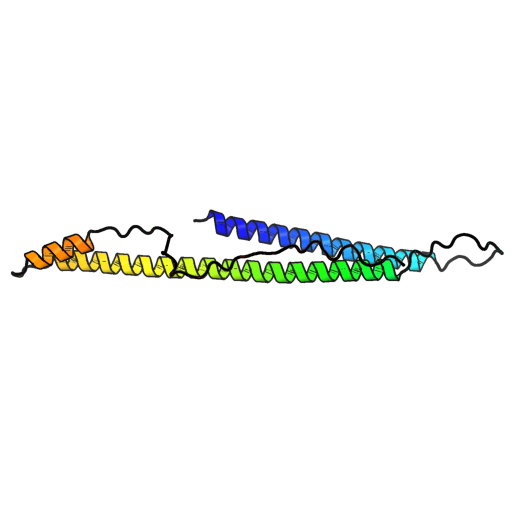3.676 0.183 4.221 1.00 86.50 93 GLN A N 1
ATOM 704 C CA . GLN A 1 93 ? -3.109 0.037 5.554 1.00 86.50 93 GLN A CA 1
ATOM 705 C C . GLN A 1 93 ? -3.540 1.176 6.479 1.00 86.50 93 GLN A C 1
ATOM 707 O O . GLN A 1 93 ? -3.948 0.902 7.607 1.00 86.50 93 GLN A O 1
ATOM 712 N N . TYR A 1 94 ? -3.493 2.421 6.005 1.00 92.81 94 TYR A N 1
ATOM 713 C CA . TYR A 1 94 ? -3.958 3.576 6.767 1.00 92.81 94 TYR A CA 1
ATOM 714 C C . TYR A 1 94 ? -5.452 3.479 7.100 1.00 92.81 94 TYR A C 1
ATOM 716 O O . TYR A 1 94 ? -5.831 3.628 8.259 1.00 92.81 94 TYR A O 1
ATOM 724 N N . GLU A 1 95 ? -6.295 3.186 6.108 1.00 92.38 95 GLU A N 1
ATOM 725 C CA . GLU A 1 95 ? -7.743 3.047 6.296 1.00 92.38 95 GLU A CA 1
ATOM 726 C C . GLU A 1 95 ? -8.073 1.925 7.283 1.00 92.38 95 GLU A C 1
ATOM 728 O O . GLU A 1 95 ? -8.868 2.114 8.204 1.00 92.38 95 GLU A O 1
ATOM 733 N N . ARG A 1 96 ? -7.417 0.769 7.133 1.00 89.38 96 ARG A N 1
ATOM 734 C CA . ARG A 1 96 ? -7.575 -0.364 8.047 1.00 89.38 96 ARG A CA 1
ATOM 735 C C . ARG A 1 96 ? -7.210 0.028 9.475 1.00 89.38 96 ARG A C 1
ATOM 737 O O . ARG A 1 96 ? -7.979 -0.254 10.388 1.00 89.38 96 ARG A O 1
ATOM 744 N N . GLU A 1 97 ? -6.060 0.666 9.669 1.00 89.50 97 GLU A N 1
ATOM 745 C CA . GLU A 1 97 ? -5.596 1.072 10.997 1.00 89.50 97 GLU A CA 1
ATOM 746 C C . GLU A 1 97 ? -6.524 2.120 11.626 1.00 89.50 97 GLU A C 1
ATOM 748 O O . GLU A 1 97 ? -6.850 2.031 12.808 1.00 89.50 97 GLU A O 1
ATOM 753 N N . ALA A 1 98 ? -7.023 3.070 10.831 1.00 91.56 98 ALA A N 1
ATOM 754 C CA . ALA A 1 98 ? -7.982 4.069 11.289 1.00 91.56 98 ALA A CA 1
ATOM 755 C C . ALA A 1 98 ? -9.282 3.421 11.795 1.00 91.56 98 ALA A C 1
ATOM 757 O O . ALA A 1 98 ? -9.743 3.735 12.895 1.00 91.56 98 ALA A O 1
ATOM 758 N N . VAL A 1 99 ? -9.836 2.472 11.033 1.00 92.31 99 VAL A N 1
ATOM 759 C CA . VAL A 1 99 ? -11.050 1.735 11.419 1.00 92.31 99 VAL A CA 1
ATOM 760 C C . VAL A 1 99 ? -10.804 0.865 12.652 1.00 92.31 99 VAL A C 1
ATOM 762 O O . VAL A 1 99 ? -11.636 0.844 13.559 1.00 92.31 99 VAL A O 1
ATOM 765 N N . ILE A 1 100 ? -9.661 0.174 12.733 1.00 89.50 100 ILE A N 1
ATOM 766 C CA . ILE A 1 100 ? -9.286 -0.602 13.926 1.00 89.50 100 ILE A CA 1
ATOM 767 C C . ILE A 1 100 ? -9.229 0.314 15.153 1.00 89.50 100 ILE A C 1
ATOM 769 O O . ILE A 1 100 ? -9.827 -0.007 16.182 1.00 89.50 100 ILE A O 1
ATOM 773 N N . GLY A 1 101 ? -8.595 1.482 15.036 1.00 90.62 101 GLY A N 1
ATOM 774 C CA . GLY A 1 101 ? -8.534 2.472 16.110 1.00 90.62 101 GLY A CA 1
ATOM 775 C C . GLY A 1 101 ? -9.915 2.962 16.559 1.00 90.62 101 GLY A C 1
ATOM 776 O O . GLY A 1 101 ? -10.168 3.087 17.761 1.00 90.62 101 GLY A O 1
ATOM 777 N N . GLU A 1 102 ? -10.840 3.190 15.625 1.00 95.38 102 GLU A N 1
ATOM 778 C CA . GLU A 1 102 ? -12.220 3.585 15.934 1.00 95.38 102 GLU A CA 1
ATOM 779 C C . GLU A 1 102 ? -13.007 2.463 16.637 1.00 95.38 102 GLU A C 1
ATOM 781 O O . GLU A 1 102 ? -13.705 2.704 17.632 1.00 95.38 102 GLU A O 1
ATOM 786 N N . ILE A 1 103 ? -12.841 1.214 16.192 1.00 93.44 103 ILE A N 1
ATOM 787 C CA . ILE A 1 103 ? -13.415 0.035 16.853 1.00 93.44 103 ILE A CA 1
ATOM 788 C C . ILE A 1 103 ? -12.869 -0.090 18.280 1.00 93.44 103 ILE A C 1
ATOM 790 O O . ILE A 1 103 ? -13.634 -0.269 19.228 1.00 93.44 103 ILE A O 1
ATOM 794 N N . GLU A 1 104 ? -11.561 0.055 18.481 1.00 93.44 104 GLU A N 1
ATOM 795 C CA . GLU A 1 104 ? -10.974 0.006 19.820 1.00 93.44 104 GLU A CA 1
ATOM 796 C C . GLU A 1 104 ? -11.461 1.138 20.725 1.00 93.44 104 GLU A C 1
ATOM 798 O O . GLU A 1 104 ? -11.704 0.927 21.920 1.00 93.44 104 GLU A O 1
ATOM 803 N N . TYR A 1 105 ? -11.593 2.346 20.179 1.00 95.81 105 TYR A N 1
ATOM 804 C CA . TYR A 1 105 ? -12.103 3.493 20.915 1.00 95.81 105 TYR A CA 1
ATOM 805 C C . TYR A 1 105 ? -13.549 3.262 21.361 1.00 95.81 105 TYR A C 1
ATOM 807 O O . TYR A 1 105 ? -13.853 3.386 22.552 1.00 95.81 105 TYR A O 1
ATOM 815 N N . SER A 1 106 ? -14.428 2.871 20.434 1.00 95.44 106 SER A N 1
ATOM 816 C CA . SER A 1 106 ? -15.836 2.586 20.730 1.00 95.44 106 SER A CA 1
ATOM 817 C C . SER A 1 106 ? -15.982 1.453 21.751 1.00 95.44 106 SER A C 1
ATOM 819 O O . SER A 1 106 ? -16.755 1.576 22.701 1.00 95.44 106 SER A O 1
ATOM 821 N N . ARG A 1 107 ? -15.153 0.410 21.651 1.00 95.38 107 ARG A N 1
ATOM 822 C CA . ARG A 1 107 ? -15.062 -0.685 22.624 1.00 95.38 107 ARG A CA 1
ATOM 823 C C . ARG A 1 107 ? -14.675 -0.201 24.025 1.00 95.38 107 ARG A C 1
ATOM 825 O O . ARG A 1 107 ? -15.334 -0.556 25.002 1.00 95.38 107 ARG A O 1
ATOM 832 N N . LYS A 1 108 ? -13.634 0.632 24.148 1.00 95.69 108 LYS A N 1
ATOM 833 C CA . LYS A 1 108 ? -13.214 1.229 25.436 1.00 95.69 108 LYS A CA 1
ATOM 834 C C . LYS A 1 108 ? -14.310 2.118 26.028 1.00 95.69 108 LYS A C 1
ATOM 836 O O . LYS A 1 108 ? -14.535 2.098 27.238 1.00 95.69 108 LYS A O 1
ATOM 841 N N . MET A 1 109 ? -14.997 2.891 25.186 1.00 97.12 109 MET A N 1
ATOM 842 C CA . MET A 1 109 ? -16.136 3.715 25.596 1.00 97.12 109 MET A CA 1
ATOM 843 C C . MET A 1 109 ? -17.304 2.862 26.098 1.00 97.12 109 MET A C 1
ATOM 845 O O . MET A 1 109 ? -17.872 3.179 27.142 1.00 97.12 109 MET A O 1
ATOM 849 N N . LEU A 1 110 ? -17.625 1.770 25.399 1.00 96.56 110 LEU A N 1
ATOM 850 C CA . LEU A 1 110 ? -18.672 0.827 25.785 1.00 96.56 110 LEU A CA 1
ATOM 851 C C . LEU A 1 110 ? -18.386 0.205 27.156 1.00 96.56 110 LEU A C 1
ATOM 853 O O . LEU A 1 110 ? -19.242 0.261 28.033 1.00 96.56 110 LEU A O 1
ATOM 857 N N . LEU A 1 111 ? -17.172 -0.309 27.374 1.00 96.88 111 LEU A N 1
ATOM 858 C CA . LEU A 1 111 ? -16.763 -0.874 28.666 1.00 96.88 111 LEU A CA 1
ATOM 859 C C . LEU A 1 111 ? -16.878 0.143 29.806 1.00 96.88 111 LEU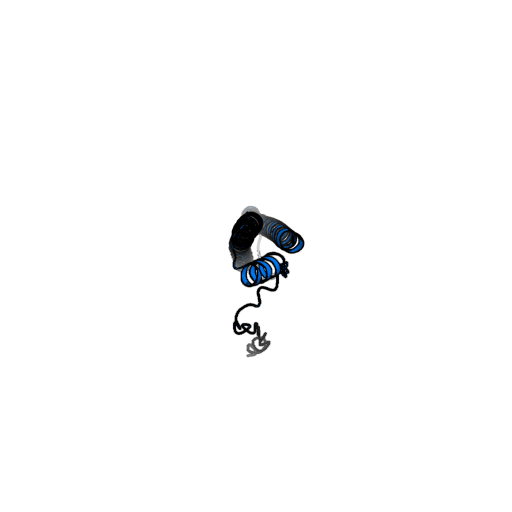 A C 1
ATOM 861 O O . LEU A 1 111 ? -17.374 -0.187 30.880 1.00 96.88 111 LEU A O 1
ATOM 865 N N . ARG A 1 112 ? -16.484 1.401 29.567 1.00 97.75 112 ARG A N 1
ATOM 866 C CA . ARG A 1 112 ? -16.660 2.472 30.558 1.00 97.75 112 ARG A CA 1
ATOM 867 C C . ARG A 1 112 ? -18.135 2.680 30.899 1.00 97.75 112 ARG A C 1
ATOM 869 O O . ARG A 1 112 ? -18.479 2.760 32.071 1.00 97.75 112 ARG A O 1
ATOM 876 N N . LYS A 1 113 ? -19.002 2.742 29.884 1.00 97.25 113 LYS A N 1
ATOM 877 C CA . LYS A 1 113 ? -20.448 2.930 30.067 1.00 97.25 113 LYS A CA 1
ATOM 878 C C . LYS A 1 113 ? -21.104 1.759 30.796 1.00 97.25 113 LYS A C 1
ATOM 880 O O . LYS A 1 113 ? -21.981 1.993 31.618 1.00 97.25 113 LYS A O 1
ATOM 885 N N . ILE A 1 114 ? -20.654 0.533 30.534 1.00 97.12 114 ILE A N 1
ATOM 886 C CA . ILE A 1 114 ? -21.068 -0.666 31.273 1.00 97.12 114 ILE A CA 1
ATOM 887 C C . ILE A 1 114 ? -20.643 -0.556 32.744 1.00 97.12 114 ILE A C 1
ATOM 889 O O . ILE A 1 114 ? -21.474 -0.758 33.623 1.00 97.12 114 ILE A O 1
ATOM 893 N N . GLY A 1 115 ? -19.402 -0.153 33.029 1.00 95.62 115 GLY A N 1
ATOM 894 C CA . GLY A 1 115 ? -18.923 0.032 34.406 1.00 95.62 115 GLY A CA 1
ATOM 895 C C . GLY A 1 115 ? -19.619 1.160 35.185 1.00 95.62 115 GLY A C 1
ATOM 896 O O . GLY A 1 115 ? -19.635 1.138 36.411 1.00 95.62 115 GLY A O 1
ATOM 897 N N . GLU A 1 116 ? -20.209 2.137 34.491 1.00 96.81 116 GLU A N 1
ATOM 898 C CA . GLU A 1 116 ? -21.015 3.221 35.078 1.00 96.81 116 GLU A CA 1
ATOM 899 C C . GLU A 1 116 ? -22.475 2.804 35.366 1.00 96.81 116 GLU A C 1
ATOM 901 O O . GLU A 1 116 ? -23.221 3.569 35.981 1.00 96.81 116 GLU A O 1
ATOM 906 N N . TYR A 1 117 ? -2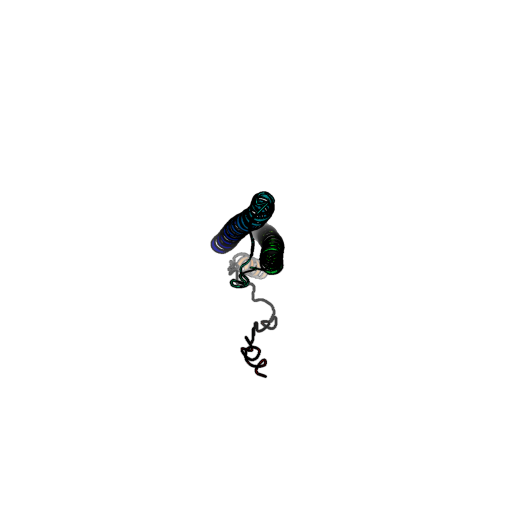2.916 1.625 34.917 1.00 97.19 117 TYR A N 1
ATOM 907 C CA . TYR A 1 117 ? -24.306 1.191 35.046 1.00 97.19 117 TYR A CA 1
ATOM 908 C C . TYR A 1 117 ? -24.660 0.780 36.485 1.00 97.19 117 TYR A C 1
ATOM 910 O O . TYR A 1 117 ? -24.023 -0.087 37.076 1.00 97.19 117 TYR A O 1
ATOM 91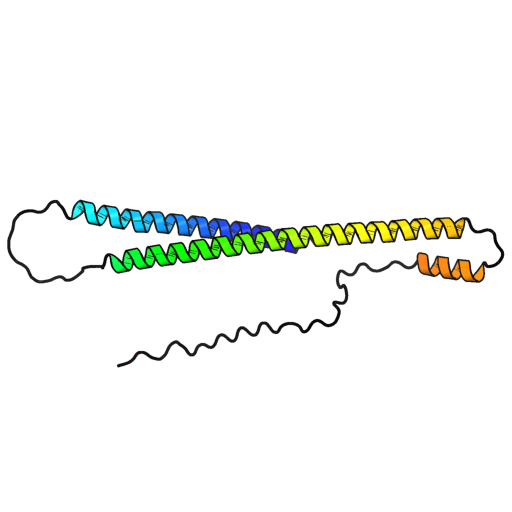8 N N . THR A 1 118 ? -25.737 1.357 37.027 1.00 95.88 118 THR A N 1
ATOM 919 C CA . THR A 1 118 ? -26.238 1.102 38.395 1.00 95.88 118 THR A CA 1
ATOM 920 C C . THR A 1 118 ? -27.676 0.571 38.441 1.00 95.88 118 THR A C 1
ATOM 922 O O . THR A 1 118 ? -28.298 0.560 39.502 1.00 95.88 118 THR A O 1
ATOM 925 N N . GLY A 1 119 ? -28.231 0.164 37.296 1.00 95.75 119 GLY A N 1
ATOM 926 C CA . GLY A 1 119 ? -29.601 -0.345 37.202 1.00 95.75 119 GLY A CA 1
ATOM 927 C C . GLY A 1 119 ? -29.742 -1.829 37.560 1.00 95.75 119 GLY A C 1
ATOM 928 O O . GLY A 1 119 ? -28.805 -2.487 38.005 1.00 95.75 119 GLY A O 1
ATOM 929 N N . GLU A 1 120 ? -30.939 -2.367 37.337 1.00 95.69 120 GLU A N 1
ATOM 930 C CA . GLU A 1 120 ? -31.330 -3.699 37.824 1.00 95.69 120 GLU A CA 1
ATOM 931 C C . GLU A 1 120 ? -30.979 -4.848 36.862 1.00 95.69 120 GLU A C 1
ATOM 933 O O . GLU A 1 120 ? -30.878 -5.999 37.284 1.00 95.69 120 GLU A O 1
ATOM 938 N N . HIS A 1 121 ? -30.743 -4.573 35.574 1.00 95.94 121 HIS A N 1
ATOM 939 C CA . HIS A 1 121 ? -30.524 -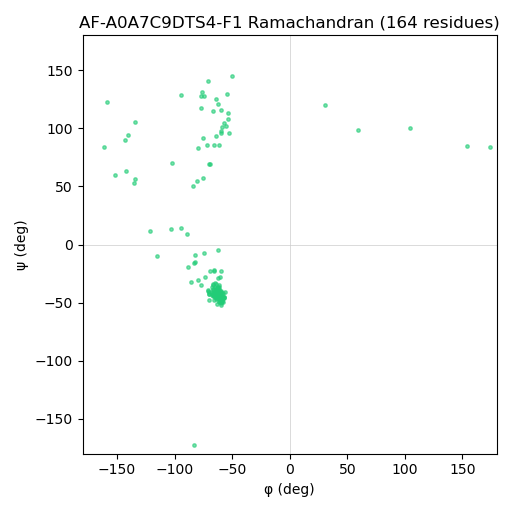5.605 34.547 1.00 95.94 121 HIS A CA 1
ATOM 940 C C . HIS A 1 121 ? -29.073 -6.104 34.489 1.00 95.94 121 HIS A C 1
ATOM 942 O O . HIS A 1 121 ? -28.457 -6.166 33.424 1.00 95.94 121 HIS A O 1
ATOM 948 N N . LEU A 1 122 ? -28.514 -6.471 35.643 1.00 94.62 122 LEU A N 1
ATOM 949 C CA . LEU A 1 122 ? -27.105 -6.846 35.772 1.00 94.62 122 LEU A CA 1
ATOM 950 C C . LEU A 1 122 ? -26.724 -8.062 34.917 1.00 94.62 122 LEU A C 1
ATOM 952 O O . LEU A 1 122 ? -25.574 -8.179 34.509 1.00 94.62 122 LEU A O 1
ATOM 956 N N . ASP A 1 123 ? -27.664 -8.958 34.629 1.00 96.12 123 ASP A N 1
ATOM 957 C CA . ASP A 1 123 ? -27.405 -10.181 33.863 1.00 96.12 123 ASP A CA 1
ATOM 958 C C . ASP A 1 123 ? -27.003 -9.866 32.417 1.00 96.12 123 ASP A C 1
ATOM 960 O O . ASP A 1 123 ? -25.969 -10.333 31.942 1.00 96.12 123 ASP A O 1
ATOM 964 N N . VAL A 1 124 ? -27.766 -8.984 31.766 1.00 96.62 124 VAL A N 1
ATOM 965 C CA . VAL A 1 124 ? -27.502 -8.509 30.399 1.00 96.62 124 VAL A CA 1
ATOM 966 C C . VAL A 1 124 ? -26.230 -7.662 30.355 1.00 96.62 124 VAL A C 1
ATOM 968 O O . VAL A 1 124 ? -25.456 -7.734 29.405 1.00 96.62 124 VAL A O 1
ATOM 971 N N . ILE A 1 125 ? -25.978 -6.873 31.402 1.00 97.44 125 ILE A N 1
ATOM 972 C CA . ILE A 1 125 ? -24.779 -6.034 31.495 1.00 97.44 125 ILE A CA 1
ATOM 973 C C . ILE A 1 125 ? -23.514 -6.885 31.610 1.00 97.44 125 ILE A C 1
ATOM 975 O O . ILE A 1 125 ? -22.537 -6.600 30.921 1.00 97.44 125 ILE A O 1
ATOM 979 N N . ARG A 1 126 ? -23.539 -7.962 32.406 1.00 95.56 126 ARG A N 1
ATOM 980 C CA . ARG A 1 126 ? -22.416 -8.909 32.497 1.00 95.56 126 ARG A CA 1
ATOM 981 C C . ARG A 1 126 ? -22.159 -9.619 31.169 1.00 95.56 126 ARG A C 1
ATOM 983 O O . ARG A 1 126 ? -21.004 -9.837 30.813 1.00 95.56 126 ARG A O 1
ATOM 990 N N . GLU A 1 127 ? -23.208 -9.957 30.421 1.00 96.38 127 GLU A N 1
ATOM 991 C CA . GLU A 1 127 ? -23.068 -10.522 29.073 1.00 96.38 127 GLU A CA 1
ATOM 992 C C . GLU A 1 127 ? -22.421 -9.519 28.105 1.00 96.38 127 GLU A C 1
ATOM 994 O O . GLU A 1 127 ? -21.456 -9.852 27.414 1.00 96.38 127 GLU A O 1
ATOM 999 N N . ALA A 1 128 ? -22.890 -8.269 28.107 1.00 96.00 128 ALA A N 1
ATOM 1000 C CA . ALA A 1 128 ? -22.319 -7.202 27.290 1.00 96.00 128 ALA A CA 1
ATOM 1001 C C . ALA A 1 128 ? -20.854 -6.908 27.658 1.00 96.00 128 ALA A C 1
ATOM 1003 O O . ALA A 1 128 ? -20.030 -6.677 26.773 1.00 96.00 128 ALA A O 1
ATOM 1004 N N . GLU A 1 129 ? -20.509 -6.947 28.947 1.00 96.06 129 GLU A N 1
ATOM 1005 C CA . GLU A 1 129 ? -19.137 -6.783 29.434 1.00 96.06 129 GLU A CA 1
ATOM 1006 C C . GLU A 1 129 ? -18.234 -7.928 28.971 1.00 96.06 129 GLU A C 1
ATOM 1008 O O . GLU A 1 129 ? -17.128 -7.679 28.485 1.00 96.06 129 GLU A O 1
ATOM 1013 N N . ALA A 1 130 ? -18.706 -9.175 29.069 1.00 95.00 130 ALA A N 1
ATOM 1014 C CA . ALA A 1 130 ? -17.977 -10.343 28.588 1.00 95.00 130 ALA A CA 1
ATOM 1015 C C . ALA A 1 130 ? -17.721 -10.250 27.076 1.00 95.00 130 ALA A C 1
ATOM 1017 O O . ALA A 1 130 ? -16.586 -10.435 26.630 1.00 95.00 130 ALA A O 1
ATOM 1018 N N . PHE A 1 131 ? -18.743 -9.875 26.299 1.00 94.06 131 PHE A N 1
ATOM 1019 C CA . PHE A 1 131 ? -18.621 -9.642 24.860 1.00 94.06 131 PHE A CA 1
ATOM 1020 C C . PHE A 1 131 ? -17.610 -8.533 24.549 1.00 94.06 131 PHE A C 1
ATOM 1022 O O . PHE A 1 131 ? -16.665 -8.742 23.790 1.00 94.06 131 PHE A O 1
ATOM 1029 N N . ALA A 1 132 ? -17.754 -7.366 25.179 1.00 93.56 132 ALA A N 1
ATOM 1030 C CA . ALA A 1 132 ? -16.857 -6.237 24.969 1.00 93.56 132 ALA A CA 1
ATOM 1031 C C . ALA A 1 132 ? -15.430 -6.519 25.472 1.00 93.56 132 ALA A C 1
ATOM 1033 O O . ALA A 1 132 ? -14.484 -5.898 24.996 1.00 93.56 132 ALA A O 1
ATOM 1034 N N . SER A 1 133 ? -15.226 -7.466 26.390 1.00 90.88 133 SER A N 1
ATOM 1035 C CA . SER A 1 133 ? -13.904 -7.880 26.884 1.00 90.88 133 SER A CA 1
ATOM 1036 C C . SER A 1 133 ? -13.201 -8.895 25.980 1.00 90.88 133 SER A C 1
ATOM 1038 O O . SER A 1 133 ? -11.974 -9.027 26.047 1.00 90.88 133 SER A O 1
ATOM 1040 N N . MET A 1 134 ? -13.925 -9.536 25.063 1.00 87.31 134 MET A N 1
ATOM 1041 C CA . MET A 1 134 ? -13.342 -10.437 24.074 1.00 87.31 134 MET A CA 1
ATOM 1042 C C . MET A 1 134 ? -12.406 -9.665 23.135 1.00 87.31 134 MET A C 1
ATOM 1044 O O . MET A 1 134 ? -12.775 -8.646 22.550 1.00 87.31 134 MET A O 1
ATOM 1048 N N . LYS A 1 135 ? -11.151 -10.110 23.026 1.00 71.38 135 LYS A N 1
ATOM 1049 C CA . LYS A 1 135 ? -10.213 -9.546 22.052 1.00 71.38 135 LYS A CA 1
ATOM 1050 C C . LYS A 1 135 ? -10.558 -10.104 20.675 1.00 71.38 135 LYS A C 1
ATOM 1052 O O . LYS A 1 135 ? -10.679 -11.315 20.519 1.00 71.38 135 LYS A O 1
ATOM 1057 N N . VAL A 1 136 ? -10.722 -9.218 19.700 1.00 67.25 136 VAL A N 1
ATOM 1058 C CA . VAL A 1 136 ? -10.766 -9.610 18.292 1.00 67.25 136 VAL A CA 1
ATOM 1059 C C . VAL A 1 136 ? -9.323 -9.870 17.880 1.00 67.25 136 VAL A C 1
ATOM 1061 O O . VAL A 1 136 ? -8.497 -8.966 17.959 1.00 67.25 136 VAL A O 1
ATOM 1064 N N . GLU A 1 137 ? -9.002 -11.103 17.500 1.00 65.62 137 GLU A N 1
ATOM 1065 C CA . GLU A 1 137 ? -7.711 -11.396 16.883 1.00 65.62 137 GLU A CA 1
ATOM 1066 C C . GLU A 1 137 ? -7.667 -10.695 15.524 1.00 65.62 137 GLU A C 1
ATOM 1068 O O . GLU A 1 137 ? -8.449 -10.995 14.622 1.00 65.62 137 GLU A O 1
ATOM 1073 N N . HIS A 1 138 ? -6.766 -9.724 15.383 1.00 61.41 138 HIS A N 1
ATOM 1074 C CA . HIS A 1 138 ? -6.531 -9.008 14.131 1.00 61.41 138 HIS A CA 1
ATOM 1075 C C . HIS A 1 138 ? -5.628 -9.851 13.225 1.00 61.41 138 HIS A C 1
ATOM 1077 O O . HIS A 1 138 ? -4.549 -9.428 12.810 1.00 61.41 138 HIS A O 1
ATOM 1083 N N . SER A 1 139 ? -6.024 -11.094 12.955 1.00 61.00 139 SER A N 1
ATOM 1084 C CA . SER A 1 139 ? -5.379 -11.879 11.915 1.00 61.00 139 SER A CA 1
ATOM 1085 C C . SER A 1 139 ? -5.609 -11.159 10.587 1.00 61.00 139 SER A C 1
ATOM 1087 O O . SER A 1 139 ? -6.745 -10.948 10.172 1.00 61.00 139 SER A O 1
ATOM 1089 N N . ASN A 1 140 ? -4.520 -10.780 9.912 1.00 55.06 140 ASN A N 1
ATOM 1090 C CA . ASN A 1 140 ? -4.555 -10.156 8.580 1.00 55.06 140 ASN A CA 1
ATOM 1091 C C . ASN A 1 140 ? -5.169 -11.064 7.503 1.00 55.06 140 ASN A C 1
ATOM 1093 O O . ASN A 1 140 ? -5.375 -10.641 6.369 1.00 55.06 140 ASN A O 1
ATOM 1097 N N . GLU A 1 141 ? -5.498 -12.298 7.871 1.00 54.66 141 GLU A N 1
ATOM 1098 C CA . GLU A 1 141 ? -6.510 -13.112 7.222 1.00 54.66 141 GLU A CA 1
ATOM 1099 C C . GLU A 1 141 ? -7.889 -12.506 7.502 1.00 54.66 141 GLU A C 1
ATOM 1101 O O . GLU A 1 141 ? -8.731 -13.075 8.196 1.00 54.66 141 GLU A O 1
ATOM 1106 N N . LEU A 1 142 ? -8.150 -11.333 6.918 1.00 57.00 142 LEU A N 1
ATOM 1107 C CA . LEU A 1 142 ? -9.507 -11.071 6.472 1.00 57.00 142 LEU A CA 1
ATOM 1108 C C . LEU A 1 142 ? -9.831 -12.272 5.596 1.00 57.00 142 LEU A C 1
ATOM 1110 O O . LEU A 1 142 ? -9.212 -12.435 4.544 1.00 57.00 142 LEU A O 1
ATOM 1114 N N . LEU A 1 143 ? -10.700 -13.158 6.085 1.00 54.22 143 LEU A N 1
ATOM 1115 C CA . LEU A 1 143 ? -11.276 -14.226 5.289 1.00 54.22 143 LEU A CA 1
ATOM 1116 C C . LEU A 1 143 ? -11.862 -13.528 4.073 1.00 54.22 143 LEU A C 1
ATOM 1118 O O . LEU A 1 143 ? -12.935 -12.926 4.147 1.00 54.22 143 LEU A O 1
ATOM 1122 N N . LEU A 1 144 ? -11.085 -13.504 2.988 1.00 56.28 144 LEU A N 1
ATOM 1123 C CA . LEU A 1 144 ? -11.532 -12.923 1.747 1.00 56.28 144 LEU A CA 1
ATOM 1124 C C . LEU A 1 144 ? -12.841 -13.657 1.455 1.00 56.28 144 LEU A C 1
ATOM 1126 O O . LEU A 1 144 ? -12.859 -14.895 1.524 1.00 56.28 144 LEU A O 1
ATOM 1130 N N . PRO A 1 145 ? -13.947 -12.945 1.169 1.00 55.44 145 PRO A N 1
ATOM 1131 C CA . PRO A 1 145 ? -15.100 -13.622 0.600 1.00 55.44 145 PRO A CA 1
ATOM 1132 C C . PRO A 1 145 ? -14.579 -14.439 -0.588 1.00 55.44 145 PRO A C 1
ATOM 1134 O O . PRO A 1 145 ? -13.602 -14.003 -1.201 1.00 55.44 145 PRO A O 1
ATOM 1137 N N . PRO A 1 146 ? -15.133 -15.631 -0.868 1.00 55.12 146 PRO A N 1
ATOM 1138 C CA . PRO A 1 146 ? -14.543 -16.592 -1.792 1.00 55.12 146 PRO A CA 1
ATOM 1139 C C . PRO A 1 146 ? -14.460 -15.983 -3.192 1.00 55.12 146 PRO A C 1
ATOM 1141 O O . PRO A 1 146 ? -15.351 -16.141 -4.023 1.00 55.12 146 PRO A O 1
ATOM 1144 N N . TYR A 1 147 ? -13.387 -15.247 -3.453 1.00 48.66 147 TYR A N 1
ATOM 1145 C CA . TYR A 1 147 ? -13.064 -14.776 -4.771 1.00 48.66 147 TYR A CA 1
ATOM 1146 C C . TYR A 1 147 ? -12.509 -15.991 -5.493 1.00 48.66 147 TYR A C 1
ATOM 1148 O O . TYR A 1 147 ? -11.644 -16.681 -4.940 1.00 48.66 147 TYR A O 1
ATOM 1156 N N . PRO A 1 148 ? -12.985 -16.274 -6.715 1.00 52.34 148 PRO A N 1
ATOM 1157 C CA . PRO A 1 148 ? -12.319 -17.239 -7.559 1.00 52.34 148 PRO A CA 1
ATOM 1158 C C . PRO A 1 148 ? -10.866 -16.788 -7.642 1.00 52.34 148 PRO A C 1
ATOM 1160 O O . PRO A 1 148 ? -10.573 -15.708 -8.163 1.00 52.34 148 PRO A O 1
ATOM 1163 N N . THR A 1 149 ? -9.955 -17.578 -7.080 1.00 46.53 149 THR A N 1
ATOM 1164 C CA . THR A 1 149 ? -8.530 -17.428 -7.324 1.00 46.53 149 THR A CA 1
ATOM 1165 C C . THR A 1 149 ? -8.384 -17.514 -8.830 1.00 46.53 149 THR A C 1
ATOM 1167 O O . THR A 1 149 ? -8.512 -18.590 -9.411 1.00 46.53 149 THR A O 1
ATOM 1170 N N . ARG A 1 150 ? -8.213 -16.358 -9.486 1.00 52.31 150 ARG A N 1
ATOM 1171 C CA . ARG A 1 150 ? -7.960 -16.296 -10.920 1.00 52.31 150 ARG A CA 1
ATOM 1172 C C . ARG A 1 150 ? -6.697 -17.103 -11.128 1.00 52.31 150 ARG A C 1
ATOM 1174 O O . ARG A 1 150 ? -5.605 -16.646 -10.797 1.00 52.31 150 ARG A O 1
ATOM 1181 N N . SER A 1 151 ? -6.868 -18.330 -11.596 1.00 44.38 151 SER A N 1
ATOM 1182 C CA . SER A 1 151 ? -5.784 -19.239 -11.893 1.00 44.38 151 SER A CA 1
ATOM 1183 C C . SER A 1 151 ? -4.907 -18.502 -12.896 1.00 44.38 151 SER A C 1
ATOM 1185 O O . SER A 1 151 ? -5.286 -18.332 -14.054 1.00 44.38 151 SER A O 1
ATOM 1187 N N . ARG A 1 152 ? -3.757 -17.984 -12.452 1.00 48.69 152 ARG A N 1
ATOM 1188 C CA . ARG A 1 152 ? -2.686 -17.540 -13.346 1.00 48.69 152 ARG A CA 1
ATOM 1189 C C . ARG A 1 152 ? -2.086 -18.802 -13.965 1.00 48.69 152 ARG A C 1
ATOM 1191 O O . ARG A 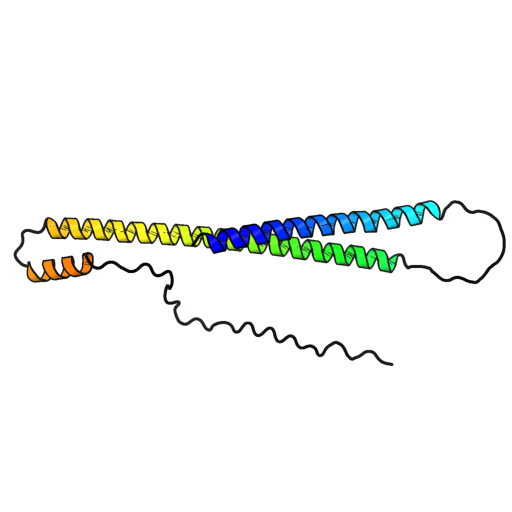1 152 ? -0.980 -19.206 -13.638 1.00 48.69 152 ARG A O 1
ATOM 1198 N N . SER A 1 153 ? -2.853 -19.454 -14.833 1.00 42.19 153 SER A N 1
ATOM 1199 C CA . SER A 1 153 ? -2.311 -20.379 -15.811 1.00 42.19 153 SER A CA 1
ATOM 1200 C C . SER A 1 153 ? -1.778 -19.510 -16.942 1.00 42.19 153 SER A C 1
ATOM 1202 O O . SER A 1 153 ? -2.471 -19.213 -17.910 1.00 42.19 153 SER A O 1
ATOM 1204 N N . LEU A 1 154 ? -0.554 -19.009 -16.769 1.00 51.06 154 LEU A N 1
ATOM 1205 C CA . LEU A 1 154 ? 0.270 -18.706 -17.928 1.00 51.06 154 LEU A CA 1
ATOM 1206 C C . LEU A 1 154 ? 0.683 -20.069 -18.479 1.00 51.06 154 LEU A C 1
ATOM 1208 O O . LEU A 1 154 ? 1.706 -20.628 -18.091 1.00 51.06 154 LEU A O 1
ATOM 1212 N N . VAL A 1 155 ? -0.180 -20.641 -19.317 1.00 45.84 155 VAL A N 1
ATOM 1213 C CA . VAL A 1 155 ? 0.241 -21.645 -20.286 1.00 45.84 155 VAL A CA 1
ATOM 1214 C C . VAL A 1 155 ? 1.274 -20.931 -21.155 1.00 45.84 155 VAL A C 1
ATOM 1216 O O . VAL A 1 155 ? 0.920 -20.137 -22.021 1.00 45.84 155 VAL A O 1
ATOM 1219 N N . LEU A 1 156 ? 2.558 -21.137 -20.855 1.00 47.72 156 LEU A N 1
ATOM 1220 C CA . LEU A 1 156 ? 3.593 -21.013 -21.870 1.00 47.72 156 LEU A CA 1
ATOM 1221 C C . LEU A 1 156 ? 3.292 -22.119 -22.880 1.00 47.72 156 LEU A C 1
ATOM 1223 O O . LEU A 1 156 ? 3.682 -23.270 -22.677 1.00 47.72 156 LEU A O 1
ATOM 1227 N N . ASP A 1 157 ? 2.543 -21.782 -23.925 1.00 38.50 157 ASP A N 1
ATOM 1228 C CA . ASP A 1 157 ? 2.471 -22.628 -25.103 1.00 38.50 157 ASP A CA 1
ATOM 1229 C C . ASP A 1 157 ? 3.789 -22.435 -25.857 1.00 38.50 157 ASP A C 1
ATOM 1231 O O . ASP A 1 157 ? 3.986 -21.489 -26.616 1.00 38.50 157 ASP A O 1
ATOM 1235 N N . ASN A 1 158 ? 4.762 -23.291 -25.547 1.00 47.00 158 ASN A N 1
ATOM 1236 C CA . ASN A 1 158 ? 6.017 -23.401 -26.284 1.00 47.00 158 ASN A CA 1
ATOM 1237 C C . ASN A 1 158 ? 5.767 -24.133 -27.617 1.00 47.00 158 ASN A C 1
ATOM 1239 O O . ASN A 1 158 ? 6.373 -25.174 -27.874 1.00 47.00 158 ASN A O 1
ATOM 1243 N N . SER A 1 159 ? 4.861 -23.623 -28.454 1.00 48.97 159 SER A N 1
ATOM 1244 C CA . SER A 1 159 ? 4.526 -24.213 -29.758 1.00 48.97 159 SER A CA 1
ATOM 1245 C C . SER A 1 159 ? 4.874 -23.334 -30.961 1.00 48.97 159 SER A C 1
ATOM 1247 O O . SER A 1 159 ? 4.879 -23.841 -32.080 1.00 48.97 159 SER A O 1
ATOM 1249 N N . ASP A 1 160 ? 5.250 -22.066 -30.775 1.00 48.62 160 ASP A N 1
ATOM 1250 C CA . ASP A 1 160 ? 5.471 -21.147 -31.908 1.00 48.62 160 ASP A CA 1
ATOM 1251 C C . ASP A 1 160 ? 6.906 -21.139 -32.470 1.00 48.62 160 ASP A C 1
ATOM 1253 O O . ASP A 1 160 ? 7.236 -20.342 -33.344 1.00 48.62 160 ASP A O 1
ATOM 1257 N N . LEU A 1 161 ? 7.769 -22.066 -32.043 1.00 49.03 161 LEU A N 1
ATOM 1258 C CA . LEU A 1 161 ? 9.163 -22.144 -32.503 1.00 49.03 161 LEU A CA 1
ATOM 1259 C C . LEU A 1 161 ? 9.420 -23.106 -33.675 1.00 49.03 161 LEU A C 1
ATOM 1261 O O . LEU A 1 161 ? 10.576 -23.402 -33.962 1.00 49.03 161 LEU A O 1
ATOM 1265 N N . ASN A 1 162 ? 8.400 -23.592 -34.393 1.00 45.81 162 ASN A N 1
ATOM 1266 C CA . ASN A 1 162 ? 8.664 -24.490 -35.525 1.00 45.81 162 ASN A CA 1
ATOM 1267 C C . ASN A 1 162 ? 7.757 -24.296 -36.741 1.00 45.81 162 ASN A C 1
ATOM 1269 O O . ASN A 1 162 ? 7.037 -25.212 -37.144 1.00 45.81 162 ASN A O 1
ATOM 1273 N N . ARG A 1 163 ? 7.814 -23.119 -37.378 1.00 43.69 163 ARG A N 1
ATOM 1274 C CA . ARG A 1 163 ? 7.288 -23.003 -38.744 1.00 43.69 163 ARG A CA 1
ATOM 1275 C C . ARG A 1 163 ? 7.942 -21.930 -39.609 1.00 43.69 163 ARG A C 1
ATOM 1277 O O . ARG A 1 163 ? 7.233 -21.098 -40.147 1.00 43.69 163 ARG A O 1
ATOM 1284 N N . PHE A 1 164 ? 9.249 -22.027 -39.842 1.00 40.88 164 PHE A N 1
ATOM 1285 C CA . PHE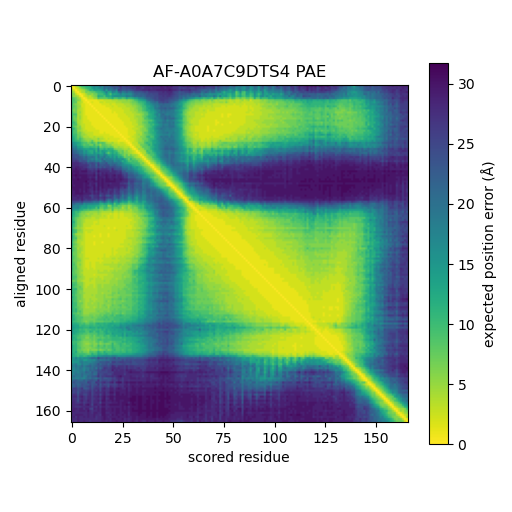 A 1 164 ? 9.833 -21.592 -41.118 1.00 40.88 164 PHE A CA 1
ATOM 1286 C C . PHE A 1 164 ? 10.973 -22.537 -41.516 1.00 40.88 164 PHE A C 1
ATOM 1288 O O . PHE A 1 164 ? 12.134 -22.371 -41.160 1.00 40.88 164 PHE A O 1
ATOM 1295 N N . SER A 1 165 ? 10.607 -23.581 -42.250 1.00 39.06 165 SER A N 1
ATOM 1296 C CA . SER A 1 165 ? 11.497 -24.284 -43.169 1.00 39.06 165 SER A CA 1
ATOM 1297 C C . SER A 1 165 ? 10.705 -24.471 -44.450 1.00 39.06 165 SER A C 1
ATOM 1299 O O . SER A 1 165 ? 9.729 -25.220 -44.443 1.00 39.06 165 SER A O 1
ATOM 1301 N N . TYR A 1 166 ? 11.055 -23.669 -45.455 1.00 39.00 166 TYR A N 1
ATOM 1302 C CA . TYR A 1 166 ? 11.206 -23.957 -46.887 1.00 39.00 166 TYR A CA 1
ATOM 1303 C C . TYR A 1 166 ? 11.229 -22.639 -47.656 1.00 39.00 166 TYR A C 1
ATOM 1305 O O . TYR A 1 166 ? 10.266 -21.855 -47.506 1.00 39.00 166 TYR A O 1
#

Organism: Opuntia streptacantha (NCBI:txid393608)

Sequence (166 aa):
MEMDEERIGLVLLRASELRSKIANCIHKTTSTQNQIQSDGNNLNRGANDPSSSSMGSNDDADEEAEALLNICYAFDSLEAQLASFQALQQQQQYEREAVIGEIEYSRKMLLRKIGEYTGEHLDVIREAEAFASMKVEHSNELLLPPYPTRSRSLVLDNSDLNRFSY

Solvent-accessible surface area (backbone atoms only — not comparable to full-atom values): 10320 Å² total; per-residue (Å²): 129,63,70,63,59,54,47,50,53,52,50,46,53,50,47,55,52,49,35,52,54,46,55,52,48,40,55,48,55,58,50,55,54,56,52,59,65,63,69,69,76,78,79,87,89,82,83,89,82,96,83,78,94,73,78,76,54,71,61,63,56,50,53,50,41,53,52,45,49,55,51,39,52,51,40,54,52,48,47,54,51,52,52,52,50,51,54,50,52,53,49,52,51,50,54,50,51,53,52,52,51,50,53,52,49,53,44,53,52,50,50,52,55,57,72,69,61,83,73,87,65,55,70,62,48,52,51,51,46,54,58,63,66,54,79,79,80,84,58,88,70,64,77,66,73,92,64,80,75,76,76,83,73,76,74,79,73,87,68,83,86,76,83,87,86,132